Protein AF-A0ABD2KY68-F1 (afdb_monomer_lite)

Radius of gyration: 27.16 Å; chains: 1; bounding box: 72×32×57 Å

Structure (mmCIF, N/CA/C/O backbone):
data_AF-A0ABD2KY68-F1
#
_entry.id   AF-A0ABD2KY68-F1
#
loop_
_atom_site.group_PDB
_atom_site.id
_atom_site.type_symbol
_atom_site.label_atom_id
_atom_site.label_alt_id
_atom_site.label_comp_id
_atom_site.label_asym_id
_atom_site.label_entity_id
_atom_site.label_seq_id
_atom_site.pdbx_PDB_ins_code
_atom_site.Cartn_x
_atom_site.Cartn_y
_atom_site.Cartn_z
_atom_site.occupancy
_atom_site.B_iso_or_equiv
_atom_site.auth_seq_id
_atom_site.auth_comp_id
_atom_site.auth_asym_id
_atom_site.auth_atom_id
_atom_site.pdbx_PDB_model_num
ATOM 1 N N . MET A 1 1 ? -0.589 -3.450 21.416 1.00 46.88 1 MET A N 1
ATOM 2 C CA . MET A 1 1 ? -1.794 -3.823 20.638 1.00 46.88 1 MET A CA 1
ATOM 3 C C . MET A 1 1 ? -2.090 -2.707 19.645 1.00 46.88 1 MET A C 1
ATOM 5 O O . MET A 1 1 ? -2.245 -1.574 20.080 1.00 46.88 1 MET A O 1
ATOM 9 N N . VAL A 1 2 ? -2.100 -2.985 18.338 1.00 57.50 2 VAL A N 1
ATOM 10 C CA . VAL A 1 2 ? -2.484 -1.998 17.310 1.00 57.50 2 VAL A CA 1
ATOM 11 C C . VAL A 1 2 ? -3.987 -2.141 17.085 1.00 57.50 2 VAL A C 1
ATOM 13 O O . VAL A 1 2 ? -4.438 -3.184 16.624 1.00 57.50 2 VAL A O 1
ATOM 16 N N . LEU A 1 3 ? -4.766 -1.131 17.472 1.00 63.94 3 LEU A N 1
ATOM 17 C CA . LEU A 1 3 ? -6.211 -1.110 17.235 1.00 63.94 3 LEU A CA 1
ATOM 18 C C . LEU A 1 3 ? -6.492 -0.636 15.801 1.00 63.94 3 LEU A C 1
ATOM 20 O O . LEU A 1 3 ? -5.905 0.366 15.384 1.00 63.94 3 LEU A O 1
ATOM 24 N N . PRO A 1 4 ? -7.387 -1.305 15.049 1.00 75.88 4 PRO A N 1
ATOM 25 C CA . PRO A 1 4 ? -7.815 -0.828 13.739 1.00 75.88 4 PRO A CA 1
ATOM 26 C C . PRO A 1 4 ? -8.420 0.571 13.862 1.00 75.88 4 PRO A C 1
ATOM 28 O O . PRO A 1 4 ? -9.269 0.808 14.726 1.00 75.88 4 PRO A O 1
ATOM 31 N N . LEU A 1 5 ? -8.015 1.491 12.983 1.00 79.06 5 LEU A N 1
ATOM 32 C CA . LEU A 1 5 ? -8.517 2.868 12.990 1.00 79.06 5 LEU A CA 1
ATOM 33 C C . LEU A 1 5 ? -10.047 2.918 12.871 1.00 79.06 5 LEU A C 1
ATOM 35 O O . LEU A 1 5 ? -10.700 3.706 13.548 1.00 79.06 5 LEU A O 1
ATOM 39 N N . THR A 1 6 ? -10.615 2.014 12.072 1.00 82.44 6 THR A N 1
ATOM 40 C CA . THR A 1 6 ? -12.061 1.837 11.901 1.00 82.44 6 THR A CA 1
ATOM 41 C C . THR A 1 6 ? -12.769 1.527 13.216 1.00 82.44 6 THR A C 1
ATOM 43 O O . THR A 1 6 ? -13.794 2.133 13.500 1.00 82.44 6 THR A O 1
ATOM 46 N N . ALA A 1 7 ? -12.199 0.664 14.060 1.00 83.44 7 ALA A N 1
ATOM 47 C CA . ALA A 1 7 ? -12.768 0.320 15.363 1.00 83.44 7 ALA A CA 1
ATOM 48 C C . ALA A 1 7 ? -12.659 1.470 16.381 1.00 83.44 7 ALA A C 1
ATOM 50 O O . ALA A 1 7 ? -13.515 1.618 17.254 1.00 83.44 7 ALA A O 1
ATOM 51 N N . ALA A 1 8 ? -11.604 2.286 16.295 1.00 83.81 8 ALA A N 1
ATOM 52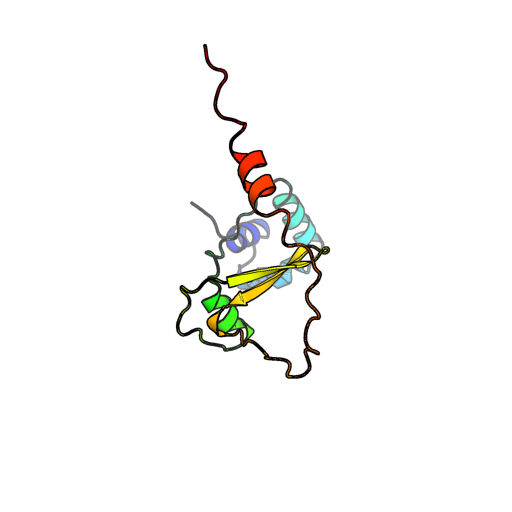 C CA . ALA A 1 8 ? -11.446 3.461 17.151 1.00 83.81 8 ALA A CA 1
ATOM 53 C C . ALA A 1 8 ? -12.443 4.570 16.778 1.00 83.81 8 ALA A C 1
ATOM 55 O O . ALA A 1 8 ? -13.089 5.141 17.657 1.00 83.81 8 ALA A O 1
ATOM 56 N N . LEU A 1 9 ? -12.604 4.838 15.480 1.00 85.25 9 LEU A N 1
ATOM 57 C CA . LEU A 1 9 ? -13.540 5.844 14.979 1.00 85.25 9 LEU A CA 1
ATOM 58 C C . LEU A 1 9 ? -15.000 5.414 15.155 1.00 85.25 9 LEU A C 1
ATOM 60 O O . LEU A 1 9 ? -15.819 6.235 15.559 1.00 85.25 9 LEU A O 1
ATOM 64 N N . SER A 1 10 ? -15.321 4.133 14.951 1.00 86.31 10 SER A N 1
ATOM 65 C CA . SER A 1 10 ? -16.680 3.621 15.162 1.00 86.31 10 SER A CA 1
ATOM 66 C C . SER A 1 10 ? -17.115 3.736 16.628 1.00 86.31 10 SER A C 1
ATOM 68 O O . SER A 1 10 ? -18.243 4.130 16.908 1.00 86.31 10 SER A O 1
ATOM 70 N N . LYS A 1 11 ? -16.201 3.496 17.581 1.00 87.56 11 LYS A N 1
ATOM 71 C CA . LYS A 1 11 ? -16.448 3.749 19.012 1.00 87.56 11 LYS A CA 1
ATOM 72 C C . LYS A 1 11 ? -16.631 5.236 19.323 1.00 87.56 11 LYS A C 1
ATOM 74 O O . LYS A 1 11 ? -17.504 5.586 20.107 1.00 87.56 11 LYS A O 1
ATOM 79 N N . LEU A 1 12 ? -15.827 6.111 18.718 1.00 87.62 12 LEU A N 1
ATOM 80 C CA . LEU A 1 12 ? -15.885 7.561 18.949 1.00 87.62 12 LEU A CA 1
ATOM 81 C C . LEU A 1 12 ? -17.180 8.204 18.423 1.00 87.62 12 LEU A C 1
ATOM 83 O O . LEU A 1 12 ? -17.716 9.138 19.031 1.00 87.62 12 LEU A O 1
ATOM 87 N N . LEU A 1 13 ? -17.661 7.708 17.285 1.00 87.50 13 LEU A N 1
ATOM 88 C CA . LEU A 1 13 ? -18.889 8.154 16.628 1.00 87.50 13 LEU A CA 1
ATOM 89 C C . LEU A 1 13 ? -20.125 7.358 17.068 1.00 87.50 13 LEU A C 1
ATOM 91 O O . LEU A 1 13 ? -21.225 7.658 16.620 1.00 87.50 13 LEU A O 1
ATOM 95 N N . ASN A 1 14 ? -19.952 6.385 17.968 1.00 88.88 14 ASN A N 1
ATOM 96 C CA . ASN A 1 14 ? -21.001 5.497 18.463 1.00 88.88 14 ASN A CA 1
ATOM 97 C C . ASN A 1 14 ? -21.812 4.838 17.330 1.00 88.88 14 ASN A C 1
ATOM 99 O O . ASN A 1 14 ? -23.040 4.781 17.368 1.00 88.88 14 ASN A O 1
ATOM 103 N N . CYS A 1 15 ? -21.111 4.368 16.297 1.00 86.12 15 CYS A N 1
ATOM 104 C CA . CYS A 1 15 ? -21.702 3.756 15.113 1.00 86.12 15 CYS A CA 1
ATOM 105 C C . CYS A 1 15 ? -21.121 2.356 14.870 1.00 86.12 15 CYS A C 1
ATOM 107 O O . CYS A 1 15 ? -20.052 1.994 15.374 1.00 86.12 15 CYS A O 1
ATOM 109 N N . LYS A 1 16 ? -21.816 1.548 14.063 1.00 86.19 16 LYS A N 1
ATOM 110 C CA . LYS A 1 16 ? -21.248 0.293 13.558 1.00 86.19 16 LYS A CA 1
ATOM 111 C C . LYS A 1 16 ? -20.119 0.600 12.562 1.00 86.19 16 LYS A C 1
ATOM 113 O O . LYS A 1 16 ? -20.222 1.583 11.827 1.00 86.19 16 LYS A O 1
ATOM 118 N N . PRO A 1 17 ? -19.059 -0.226 12.501 1.00 82.75 17 PRO A N 1
ATOM 119 C CA . PRO A 1 17 ? -17.953 -0.021 11.562 1.00 82.75 17 PRO A CA 1
ATOM 120 C C . PRO A 1 17 ? -18.407 -0.076 10.095 1.00 82.75 17 PRO A C 1
ATOM 122 O O . PRO A 1 17 ? -17.838 0.622 9.265 1.00 82.75 17 PRO A O 1
ATOM 125 N N . GLU A 1 18 ? -19.459 -0.844 9.798 1.00 84.81 18 GLU A N 1
ATOM 126 C CA . GLU A 1 18 ? -20.096 -0.951 8.474 1.00 84.81 18 GLU A CA 1
ATOM 127 C C . GLU A 1 18 ? -20.672 0.387 7.984 1.00 84.81 18 GLU A C 1
ATOM 129 O O . GLU A 1 18 ? -20.563 0.708 6.806 1.00 84.81 18 GLU A O 1
ATOM 134 N N . ASN A 1 19 ? -21.205 1.207 8.896 1.00 85.94 19 ASN A N 1
ATOM 135 C CA . ASN A 1 19 ? -21.859 2.478 8.565 1.00 85.94 19 ASN A CA 1
ATOM 136 C C . ASN A 1 19 ? -20.919 3.681 8.736 1.00 85.94 19 ASN A C 1
ATOM 138 O O . ASN A 1 19 ? -21.318 4.821 8.524 1.00 85.94 19 ASN A O 1
ATOM 142 N N . LEU A 1 20 ? -19.659 3.457 9.128 1.00 84.38 20 LEU A N 1
ATOM 143 C CA . LEU A 1 20 ? -18.715 4.527 9.458 1.00 84.38 20 LEU A CA 1
ATOM 144 C C . LEU A 1 20 ? -18.528 5.526 8.305 1.00 84.38 20 LEU A C 1
ATOM 146 O O . LEU A 1 20 ? -18.417 6.723 8.551 1.00 84.38 20 LEU A O 1
ATOM 150 N N . ALA A 1 21 ? -18.516 5.045 7.059 1.00 83.44 21 ALA A N 1
ATOM 151 C CA . ALA A 1 21 ? -18.371 5.891 5.876 1.00 83.44 21 ALA A CA 1
ATOM 152 C C . ALA A 1 21 ? -19.532 6.888 5.726 1.00 83.44 21 ALA A C 1
ATOM 154 O O . ALA A 1 21 ? -19.306 8.057 5.434 1.00 83.44 21 ALA A O 1
ATOM 155 N N . GLU A 1 22 ? -20.762 6.444 5.985 1.00 85.50 22 GLU A N 1
ATOM 156 C CA . GLU A 1 22 ? -21.958 7.283 5.913 1.00 85.50 22 GLU A CA 1
ATOM 157 C C . GLU A 1 22 ? -21.953 8.357 7.007 1.00 85.50 22 GLU A C 1
ATOM 159 O O . GLU A 1 22 ? -22.245 9.521 6.743 1.00 85.50 22 GLU A O 1
ATOM 164 N N . TYR A 1 23 ? -21.509 8.000 8.216 1.00 83.12 23 TYR A N 1
ATOM 165 C CA . TYR A 1 23 ? -21.360 8.954 9.315 1.00 83.12 23 TYR A CA 1
ATOM 166 C C . TYR A 1 23 ? -20.242 9.964 9.058 1.00 83.12 23 TYR A C 1
ATOM 168 O O . TYR A 1 23 ? -20.408 11.133 9.382 1.00 83.12 23 TYR A O 1
ATOM 176 N N . LEU A 1 24 ? -19.122 9.562 8.453 1.00 84.00 24 LEU A N 1
ATOM 177 C CA . LEU A 1 24 ? -18.028 10.484 8.125 1.00 84.00 24 LEU A CA 1
ATOM 178 C C . LEU A 1 24 ? -18.393 11.501 7.034 1.00 84.00 24 LEU A C 1
ATOM 180 O O . LEU A 1 24 ? -17.757 12.552 6.969 1.00 84.00 24 LEU A O 1
ATOM 184 N N . ASN A 1 25 ? -19.423 11.233 6.225 1.00 86.00 25 ASN A N 1
ATOM 185 C CA . ASN A 1 25 ? -19.963 12.216 5.284 1.00 86.00 25 ASN A CA 1
ATOM 186 C C . ASN A 1 25 ? -20.709 13.360 5.995 1.00 86.00 25 ASN A C 1
ATOM 188 O O . ASN A 1 25 ? -20.889 14.425 5.407 1.00 86.00 25 ASN A O 1
ATOM 192 N N . ASN A 1 26 ? -21.129 13.170 7.254 1.00 89.38 26 ASN A N 1
ATOM 193 C CA . ASN A 1 26 ? -21.690 14.249 8.059 1.00 89.38 26 ASN A CA 1
ATOM 194 C C . ASN A 1 26 ? -20.552 15.166 8.563 1.00 89.38 26 ASN A C 1
ATOM 196 O O . ASN A 1 26 ? -19.638 14.684 9.244 1.00 89.38 26 ASN A O 1
ATOM 200 N N . PRO A 1 27 ? -20.605 16.485 8.295 1.00 88.38 27 PRO A N 1
ATOM 201 C CA . PRO A 1 27 ? -19.561 17.428 8.696 1.00 88.38 27 PRO A CA 1
ATOM 202 C C . PRO A 1 27 ? -19.277 17.442 10.206 1.00 88.38 27 PRO A C 1
ATOM 204 O O . PRO A 1 27 ? -18.120 17.587 10.602 1.00 88.38 27 PRO A O 1
ATOM 207 N N . GLU A 1 28 ? -20.276 17.238 11.070 1.00 87.38 28 GLU A N 1
ATOM 208 C CA . GLU A 1 28 ? -20.058 17.203 12.526 1.00 87.38 28 GLU A CA 1
ATOM 209 C C . GLU A 1 28 ? -19.215 15.996 12.956 1.00 87.38 28 GLU A C 1
ATOM 211 O O . GLU A 1 28 ? -18.251 16.118 13.720 1.00 87.38 28 GLU A O 1
ATOM 216 N N . ALA A 1 29 ? -19.550 14.820 12.427 1.00 86.69 29 ALA A N 1
ATOM 217 C CA . ALA A 1 29 ? -18.825 13.585 12.687 1.00 86.69 29 ALA A CA 1
ATOM 218 C C . ALA A 1 29 ? -17.416 13.618 12.073 1.00 86.69 29 ALA A C 1
ATOM 220 O O . ALA A 1 29 ? -16.458 13.192 12.724 1.00 86.69 29 ALA A O 1
ATOM 221 N N . GLY A 1 30 ? -17.270 14.189 10.873 1.00 86.25 30 GLY A N 1
ATOM 222 C CA . GLY A 1 30 ? -15.978 14.429 10.229 1.00 86.25 30 GLY A CA 1
ATOM 223 C C . GLY A 1 30 ? -15.070 15.342 11.057 1.00 86.25 30 GLY A C 1
ATOM 224 O O . GLY A 1 30 ? -13.913 15.001 11.308 1.00 86.25 30 GLY A O 1
ATOM 225 N N . ASN A 1 31 ? -15.599 16.453 11.578 1.00 88.94 31 ASN A N 1
ATOM 226 C CA . ASN A 1 31 ? -14.850 17.364 12.449 1.00 88.94 31 ASN A CA 1
ATOM 227 C C . ASN A 1 31 ? -14.407 16.684 13.749 1.00 88.94 31 ASN A C 1
ATOM 229 O O . ASN A 1 31 ? -13.257 16.830 14.170 1.00 88.94 31 ASN A O 1
ATOM 233 N N . LYS A 1 32 ? -15.288 15.887 14.361 1.00 88.31 32 LYS A N 1
ATOM 234 C CA . LYS A 1 32 ? -14.977 15.128 15.579 1.00 88.31 32 LYS A CA 1
ATOM 235 C C . LYS A 1 32 ? -13.895 14.070 15.333 1.00 88.31 32 LYS A C 1
ATOM 237 O O . LYS A 1 32 ? -12.990 13.910 16.155 1.00 88.31 32 LYS A O 1
ATOM 242 N N . ALA A 1 33 ? -13.957 13.377 14.196 1.00 86.19 33 ALA A N 1
ATOM 243 C CA . ALA A 1 33 ? -12.920 12.442 13.773 1.00 86.19 33 ALA A CA 1
ATOM 244 C C . ALA A 1 33 ? -11.584 13.163 13.526 1.00 86.19 33 ALA A C 1
ATOM 246 O O . ALA A 1 33 ? -10.562 12.738 14.057 1.00 86.19 33 ALA A O 1
ATOM 247 N N . ASN A 1 34 ? -11.584 14.289 12.809 1.00 84.56 34 ASN A N 1
ATOM 248 C CA . ASN A 1 34 ? -10.377 15.077 12.541 1.00 84.56 34 ASN A CA 1
ATOM 249 C C . ASN A 1 34 ? -9.722 15.601 13.825 1.00 84.56 34 ASN A C 1
ATOM 251 O O . ASN A 1 34 ? -8.507 15.484 13.982 1.00 84.56 34 ASN A O 1
ATOM 255 N N . ALA A 1 35 ? -10.513 16.098 14.778 1.00 89.12 35 ALA A N 1
ATOM 256 C CA . ALA A 1 35 ? -10.015 16.512 16.088 1.00 89.12 35 ALA A CA 1
ATOM 257 C C . ALA A 1 35 ? -9.370 15.345 16.852 1.00 89.12 35 ALA A C 1
ATOM 259 O O . ALA A 1 35 ? -8.320 15.513 17.467 1.00 89.12 35 ALA A O 1
ATOM 260 N N . TYR A 1 36 ? -9.955 14.146 16.773 1.00 86.81 36 TYR A N 1
ATOM 261 C CA . TYR A 1 36 ? -9.388 12.945 17.388 1.00 86.81 36 TYR A CA 1
ATOM 262 C C . TYR A 1 36 ? -8.093 12.472 16.713 1.00 86.81 36 TYR A C 1
ATOM 264 O O . TYR A 1 36 ? -7.209 11.936 17.382 1.00 86.81 36 TYR A O 1
ATOM 272 N N . LEU A 1 37 ? -7.985 12.623 15.392 1.00 85.88 37 LEU A N 1
ATOM 273 C CA . LEU A 1 37 ? -6.802 12.231 14.621 1.00 85.88 37 LEU A CA 1
ATOM 274 C C . LEU A 1 37 ? -5.668 13.258 14.728 1.00 85.88 37 LEU A C 1
ATOM 276 O O . LEU A 1 37 ? -4.502 12.890 14.573 1.00 85.88 37 LEU A O 1
ATOM 280 N N . SER A 1 38 ? -5.993 14.517 15.023 1.00 85.50 38 SER A N 1
ATOM 281 C CA . SER A 1 38 ? -5.017 15.587 15.214 1.00 85.50 38 SER A CA 1
ATOM 282 C C . SER A 1 38 ? -4.006 15.223 16.307 1.00 85.50 38 SER A C 1
ATOM 284 O O . SER A 1 38 ? -4.366 14.827 17.415 1.00 85.50 38 SER A O 1
ATOM 286 N N . GLY A 1 39 ? -2.715 15.299 15.976 1.00 79.38 39 GLY A N 1
ATOM 287 C CA . GLY A 1 39 ? -1.619 14.954 16.887 1.00 79.38 39 GLY A CA 1
ATOM 288 C C . GLY A 1 39 ? -1.355 13.453 17.065 1.00 79.38 39 GLY A C 1
ATOM 289 O O . GLY A 1 39 ? -0.408 13.086 17.763 1.00 79.38 39 GLY A O 1
ATOM 290 N N . LYS A 1 40 ? -2.126 12.559 16.426 1.00 84.62 40 LYS A N 1
ATOM 291 C CA . LYS A 1 40 ? -1.864 11.112 16.472 1.00 84.62 40 LYS A CA 1
ATOM 292 C C . LYS A 1 40 ? -0.959 10.676 15.325 1.00 84.62 40 LYS A C 1
ATOM 294 O O . LYS A 1 40 ? -1.214 10.957 14.158 1.00 84.62 40 LYS A O 1
ATOM 299 N N . LYS A 1 41 ? 0.077 9.896 15.646 1.00 77.12 41 LYS A N 1
ATOM 300 C CA . LYS A 1 41 ? 0.924 9.247 14.638 1.00 77.12 41 LYS A CA 1
ATOM 301 C C . LYS A 1 41 ? 0.189 8.035 14.067 1.00 77.12 41 LYS A C 1
ATOM 303 O O . LYS A 1 41 ? 0.113 6.986 14.706 1.00 77.12 41 LYS A O 1
ATOM 308 N N . LEU A 1 42 ? -0.376 8.190 12.876 1.00 73.88 42 LEU A N 1
ATOM 309 C CA . LEU A 1 42 ? -1.044 7.106 12.163 1.00 73.88 42 LEU A CA 1
ATOM 310 C C . LEU A 1 42 ? 0.009 6.193 11.527 1.00 73.88 42 LEU A C 1
ATOM 312 O O . LEU A 1 42 ? 0.935 6.657 10.865 1.00 73.88 42 LEU A O 1
ATOM 316 N N . LYS A 1 43 ? -0.133 4.883 11.734 1.00 66.38 43 LYS A N 1
ATOM 317 C CA . LYS A 1 43 ? 0.657 3.856 11.051 1.00 66.38 43 LYS A CA 1
ATOM 318 C C . LYS A 1 43 ? -0.295 3.042 10.191 1.00 66.38 43 LYS A C 1
ATOM 320 O O . LYS A 1 43 ? -1.346 2.622 10.674 1.00 66.38 43 LYS A O 1
ATOM 325 N N . THR A 1 44 ? 0.055 2.825 8.929 1.00 58.78 44 THR A N 1
ATOM 326 C CA . THR A 1 44 ? -0.740 1.967 8.055 1.00 58.78 44 THR A CA 1
ATOM 327 C C . THR A 1 44 ? -0.725 0.547 8.614 1.00 58.78 44 THR A C 1
ATOM 329 O O . THR A 1 44 ? 0.333 -0.007 8.907 1.00 58.78 44 THR A O 1
ATOM 332 N N . THR A 1 45 ? -1.902 -0.055 8.769 1.00 55.03 45 THR A N 1
ATOM 333 C CA . THR A 1 45 ? -2.030 -1.498 9.024 1.00 55.03 45 THR A CA 1
ATOM 334 C C . THR A 1 45 ? -1.911 -2.318 7.747 1.00 55.03 45 THR A C 1
ATOM 336 O O . THR A 1 45 ? -1.852 -3.540 7.834 1.00 55.03 45 THR A O 1
ATOM 339 N N . TYR A 1 46 ? -1.847 -1.670 6.574 1.00 50.91 46 TYR A N 1
ATOM 340 C CA . TYR A 1 46 ? -1.349 -2.310 5.364 1.00 50.91 46 TYR A CA 1
ATOM 341 C C . TYR A 1 46 ? 0.080 -2.767 5.646 1.00 50.91 46 TYR A C 1
ATOM 343 O O . TYR A 1 46 ? 1.015 -1.965 5.645 1.00 50.91 46 TYR A O 1
ATOM 351 N N . GLN A 1 47 ? 0.208 -4.057 5.959 1.00 50.41 47 GLN A N 1
ATOM 352 C CA . GLN A 1 47 ? 1.450 -4.792 5.804 1.00 50.41 47 GLN A CA 1
ATOM 353 C C . GLN A 1 47 ? 1.993 -4.443 4.426 1.00 50.41 47 GLN A C 1
ATOM 355 O O . GLN A 1 47 ? 1.244 -4.506 3.455 1.00 50.41 47 GLN A O 1
ATOM 360 N N . GLU A 1 48 ? 3.250 -4.007 4.400 1.00 56.56 48 GLU A N 1
ATOM 361 C CA . GLU A 1 48 ? 4.101 -3.805 3.229 1.00 56.56 48 GLU A CA 1
ATOM 362 C C . GLU A 1 48 ? 3.541 -4.515 1.993 1.00 56.56 48 GLU A C 1
ATOM 364 O O . GLU A 1 48 ? 3.740 -5.718 1.812 1.00 56.56 48 GLU A O 1
ATOM 369 N N . VAL A 1 49 ? 2.772 -3.787 1.173 1.00 59.78 49 VAL A N 1
ATOM 370 C CA . VAL A 1 49 ? 2.237 -4.356 -0.062 1.00 59.78 49 VAL A CA 1
ATOM 371 C C . VAL A 1 49 ? 3.449 -4.637 -0.927 1.00 59.78 49 VAL A C 1
ATOM 373 O O . VAL A 1 49 ? 4.096 -3.719 -1.434 1.00 59.78 49 VAL A O 1
ATOM 376 N N . LYS A 1 50 ? 3.793 -5.917 -1.050 1.00 74.12 50 LYS A N 1
ATOM 377 C CA . LYS A 1 50 ? 4.928 -6.331 -1.867 1.00 74.12 50 LYS A CA 1
ATOM 378 C C . LYS A 1 50 ? 4.633 -5.942 -3.312 1.00 74.12 50 LYS A C 1
ATOM 380 O O . LYS A 1 50 ? 3.488 -6.030 -3.757 1.00 74.12 50 LYS A O 1
ATOM 385 N N . VAL A 1 51 ? 5.665 -5.561 -4.063 1.00 73.94 51 VAL A N 1
ATOM 386 C CA . VAL A 1 51 ? 5.538 -5.118 -5.465 1.00 73.94 51 VAL A CA 1
ATOM 387 C C . VAL A 1 51 ? 4.687 -6.099 -6.288 1.00 73.94 51 VAL A C 1
ATOM 389 O O . VAL A 1 51 ? 3.776 -5.687 -6.998 1.00 73.94 51 VAL A O 1
ATOM 392 N N . HIS A 1 52 ? 4.868 -7.409 -6.105 1.00 77.38 52 HIS A N 1
ATOM 393 C CA . HIS A 1 52 ? 4.073 -8.421 -6.808 1.00 77.38 52 HIS A CA 1
ATOM 394 C C . HIS A 1 52 ? 2.569 -8.394 -6.477 1.00 77.38 52 HIS A C 1
ATOM 396 O O . HIS A 1 52 ? 1.747 -8.654 -7.353 1.00 77.38 52 HIS A O 1
ATOM 402 N N . GLN A 1 53 ? 2.186 -8.068 -5.237 1.00 79.31 53 GLN A N 1
ATOM 403 C CA . GLN A 1 53 ? 0.778 -7.943 -4.845 1.00 79.31 53 GLN A CA 1
ATOM 404 C C . GLN A 1 53 ? 0.156 -6.707 -5.487 1.00 79.31 53 GLN A C 1
ATOM 406 O O . GLN A 1 53 ? -0.954 -6.782 -6.011 1.00 79.31 53 GLN A O 1
ATOM 411 N N . TYR A 1 54 ? 0.892 -5.592 -5.496 1.00 83.06 54 TYR A N 1
ATOM 412 C CA . TYR A 1 54 ? 0.460 -4.360 -6.150 1.00 83.06 54 TYR A CA 1
ATOM 413 C C . TYR A 1 54 ? 0.172 -4.584 -7.640 1.00 83.06 54 TYR A C 1
ATOM 415 O O . TYR A 1 54 ? -0.912 -4.246 -8.116 1.00 83.06 54 TYR A O 1
ATOM 423 N N . PHE A 1 55 ? 1.107 -5.210 -8.362 1.00 82.88 55 PHE A N 1
ATOM 424 C CA . PHE A 1 55 ? 0.959 -5.481 -9.795 1.00 82.88 55 PHE A CA 1
ATOM 425 C C . PHE A 1 55 ? -0.181 -6.455 -10.100 1.00 82.88 55 PHE A C 1
ATOM 427 O O . PHE A 1 55 ? -0.940 -6.235 -11.047 1.00 82.88 55 PHE A O 1
ATOM 434 N N . TYR A 1 56 ? -0.378 -7.471 -9.261 1.00 84.69 56 TYR A N 1
ATOM 435 C CA . TYR A 1 56 ? -1.487 -8.399 -9.440 1.00 84.69 56 TYR A CA 1
ATOM 436 C C . TYR A 1 56 ? -2.850 -7.735 -9.202 1.00 84.69 56 TYR A C 1
ATOM 438 O O . TYR A 1 56 ? -3.769 -7.912 -9.998 1.00 84.69 56 TYR A O 1
ATOM 446 N N . ILE A 1 57 ? -2.991 -6.938 -8.138 1.00 81.75 57 ILE A N 1
ATOM 447 C CA . ILE A 1 57 ? -4.262 -6.276 -7.802 1.00 81.75 57 ILE A CA 1
ATOM 448 C C . ILE A 1 57 ? -4.597 -5.189 -8.827 1.00 81.75 57 ILE A C 1
ATOM 450 O O . ILE A 1 57 ? -5.729 -5.128 -9.304 1.00 81.75 57 ILE A O 1
ATOM 454 N N . LYS A 1 58 ? -3.622 -4.338 -9.168 1.00 82.62 58 LYS A N 1
ATOM 455 C CA . LYS A 1 58 ? -3.851 -3.156 -10.006 1.00 82.62 58 LYS A CA 1
ATOM 456 C C . LYS A 1 58 ? -3.857 -3.465 -11.501 1.00 82.62 58 LYS A C 1
ATOM 458 O O . LYS A 1 58 ? -4.674 -2.910 -12.225 1.00 82.62 58 LYS A O 1
ATOM 463 N N . HIS A 1 59 ? -2.950 -4.326 -11.958 1.00 83.56 59 HIS A N 1
ATOM 464 C CA . HIS A 1 59 ? -2.720 -4.575 -13.384 1.00 83.56 59 HIS A CA 1
ATOM 465 C C . HIS A 1 59 ? -3.097 -5.995 -13.821 1.00 83.56 59 HIS A C 1
ATOM 467 O O . HIS A 1 59 ? -3.024 -6.290 -15.008 1.00 83.56 59 HIS A O 1
ATOM 473 N N . ARG A 1 60 ? -3.501 -6.880 -12.893 1.00 86.44 60 ARG A N 1
ATOM 474 C CA . ARG A 1 60 ? -3.740 -8.315 -13.157 1.00 86.44 60 ARG A CA 1
ATOM 475 C C . ARG A 1 60 ? -2.519 -9.038 -13.739 1.00 86.44 60 ARG A C 1
ATOM 477 O O . ARG A 1 60 ? -2.659 -10.089 -14.355 1.00 86.44 60 ARG A O 1
ATOM 484 N N . ILE A 1 61 ? -1.320 -8.516 -13.475 1.00 85.12 61 ILE A N 1
ATOM 485 C CA . ILE A 1 61 ? -0.048 -9.106 -13.900 1.00 85.12 61 ILE A CA 1
ATOM 486 C C . ILE A 1 61 ? 0.517 -9.941 -12.754 1.00 85.12 61 ILE A C 1
ATOM 488 O O . ILE A 1 61 ? 0.692 -9.450 -11.636 1.00 85.12 61 ILE A O 1
ATOM 492 N N . ARG A 1 62 ? 0.819 -11.212 -13.029 1.00 86.38 62 ARG A N 1
ATOM 493 C CA . ARG A 1 62 ? 1.489 -12.107 -12.084 1.00 86.38 62 ARG A CA 1
ATOM 494 C C . ARG A 1 62 ? 2.980 -12.152 -12.409 1.00 86.38 62 ARG A C 1
ATOM 496 O O . ARG A 1 62 ? 3.354 -12.753 -13.404 1.00 86.38 62 ARG A O 1
ATOM 503 N N . LEU A 1 63 ? 3.799 -11.547 -11.549 1.00 83.44 63 LEU A N 1
ATOM 504 C CA . LEU A 1 63 ? 5.259 -11.660 -11.620 1.00 83.44 63 LEU A CA 1
ATOM 505 C C . LEU A 1 63 ? 5.679 -13.094 -11.262 1.00 83.44 63 LEU A C 1
ATOM 507 O O . LEU A 1 63 ? 5.307 -13.594 -10.192 1.00 83.44 63 LEU A O 1
ATOM 511 N N . LEU A 1 64 ? 6.416 -13.753 -12.150 1.00 84.75 64 LEU A N 1
ATOM 512 C CA . LEU A 1 64 ? 6.983 -15.090 -11.971 1.00 84.75 64 LEU A CA 1
ATOM 513 C C . LEU A 1 64 ? 8.217 -15.060 -11.065 1.00 84.75 64 LEU A C 1
ATOM 515 O O . LEU A 1 64 ? 8.442 -16.004 -10.305 1.00 84.75 64 LEU A O 1
ATOM 519 N N . TYR A 1 65 ? 8.974 -13.961 -11.095 1.00 83.69 65 TYR A N 1
ATOM 520 C CA . TYR A 1 65 ? 10.210 -13.777 -10.338 1.00 83.69 65 TYR A CA 1
ATOM 521 C C . TYR A 1 65 ? 10.150 -12.502 -9.478 1.00 83.69 65 TYR A C 1
ATOM 523 O O . TYR A 1 65 ? 10.925 -11.562 -9.673 1.00 83.69 65 TYR A O 1
ATOM 531 N N . PRO A 1 66 ? 9.254 -12.450 -8.472 1.00 80.31 66 PRO A N 1
ATOM 532 C CA . PRO A 1 66 ? 9.040 -11.264 -7.638 1.00 80.31 66 PRO A CA 1
ATOM 533 C C . PRO A 1 66 ? 10.248 -10.870 -6.771 1.00 80.31 66 PRO A C 1
ATOM 535 O O . PRO A 1 66 ? 10.246 -9.792 -6.181 1.00 80.31 66 PRO A O 1
ATOM 538 N N . GLN A 1 67 ? 11.252 -11.743 -6.662 1.00 79.56 67 GLN A N 1
ATOM 539 C CA . GLN A 1 67 ? 12.522 -11.491 -5.980 1.00 79.56 67 GLN A CA 1
ATOM 540 C C . GLN A 1 67 ? 13.502 -10.632 -6.792 1.00 79.56 67 GLN A C 1
ATOM 542 O O . GLN A 1 67 ? 14.504 -10.176 -6.239 1.00 79.56 67 GLN A O 1
ATOM 547 N N . LEU A 1 68 ? 13.259 -10.438 -8.092 1.00 81.94 68 LEU A N 1
ATOM 548 C CA . LEU A 1 68 ? 14.105 -9.582 -8.919 1.00 81.94 68 LEU A CA 1
ATOM 549 C C . LEU A 1 68 ? 13.997 -8.117 -8.476 1.00 81.94 68 LEU A C 1
ATOM 551 O O . LEU A 1 68 ? 12.988 -7.677 -7.921 1.00 81.94 68 LEU A O 1
ATOM 555 N N . LYS A 1 69 ? 15.067 -7.351 -8.721 1.00 79.81 69 LYS A N 1
ATOM 556 C CA . LYS A 1 69 ? 15.112 -5.929 -8.364 1.00 79.81 69 LYS A CA 1
AT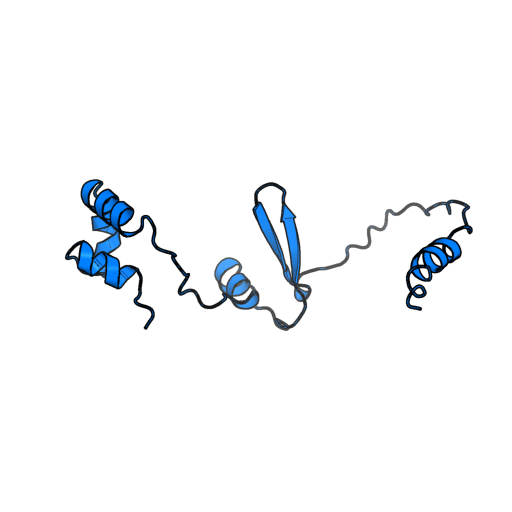OM 557 C C . LYS A 1 69 ? 14.033 -5.144 -9.123 1.00 79.81 69 LYS A C 1
ATOM 559 O O . LYS A 1 69 ? 13.616 -5.503 -10.223 1.00 79.81 69 LYS A O 1
ATOM 564 N N . CYS A 1 70 ? 13.598 -4.049 -8.513 1.00 82.56 70 CYS A N 1
ATOM 565 C CA . CYS A 1 70 ? 12.633 -3.117 -9.077 1.00 82.56 70 CYS A CA 1
ATOM 566 C C . CYS A 1 70 ? 13.343 -1.791 -9.353 1.00 82.56 70 CYS A C 1
ATOM 568 O O . CYS A 1 70 ? 14.070 -1.297 -8.487 1.00 82.56 70 CYS A O 1
ATOM 570 N N . ILE A 1 71 ? 13.143 -1.230 -10.542 1.00 85.25 71 ILE A N 1
ATOM 571 C CA . ILE A 1 71 ? 13.621 0.109 -10.877 1.00 85.25 71 ILE A CA 1
ATOM 572 C C . ILE A 1 71 ? 12.587 1.115 -10.378 1.00 85.25 71 ILE A C 1
ATOM 574 O O . ILE A 1 71 ? 11.387 0.950 -10.607 1.00 85.25 71 ILE A O 1
ATOM 578 N N . VAL A 1 72 ? 13.053 2.146 -9.676 1.00 84.62 72 VAL A N 1
ATOM 579 C CA . VAL A 1 72 ? 12.203 3.214 -9.150 1.00 84.62 72 VAL A CA 1
ATOM 580 C C . VAL A 1 72 ? 12.545 4.507 -9.869 1.00 84.62 72 VAL A C 1
ATOM 582 O O . VAL A 1 72 ? 13.682 4.969 -9.815 1.00 84.62 72 VAL A O 1
ATOM 585 N N . GLU A 1 73 ? 11.554 5.091 -10.529 1.00 83.81 73 GLU A N 1
ATOM 586 C CA . GLU A 1 73 ? 11.663 6.401 -11.162 1.00 83.81 73 GLU A CA 1
ATOM 587 C C . GLU A 1 73 ? 11.014 7.439 -10.242 1.00 83.81 73 GLU A C 1
ATOM 589 O O . GLU A 1 73 ? 9.811 7.383 -9.955 1.00 83.81 73 GLU A O 1
ATOM 594 N N . TYR A 1 74 ? 11.827 8.371 -9.750 1.00 82.94 74 TYR A N 1
ATOM 595 C CA . TYR A 1 74 ? 11.388 9.455 -8.878 1.00 82.94 74 TYR A CA 1
ATOM 596 C C . TYR A 1 74 ? 11.029 10.678 -9.722 1.00 82.94 74 TYR A C 1
ATOM 598 O O . TYR A 1 74 ? 11.892 11.252 -10.382 1.00 82.94 74 TYR A O 1
ATOM 606 N N . HIS A 1 75 ? 9.770 11.117 -9.680 1.00 83.81 75 HIS A N 1
ATOM 607 C CA . HIS A 1 75 ? 9.371 12.386 -10.287 1.00 83.81 75 HIS A CA 1
ATOM 608 C C . HIS A 1 75 ? 9.379 13.525 -9.259 1.00 83.81 75 HIS A C 1
ATOM 610 O O . HIS A 1 75 ? 8.982 13.344 -8.106 1.00 83.81 75 HIS A O 1
ATOM 616 N N . ASN A 1 76 ? 9.705 14.740 -9.718 1.00 70.19 76 ASN A N 1
ATOM 617 C CA . ASN A 1 76 ? 9.799 15.969 -8.907 1.00 70.19 76 ASN A CA 1
ATOM 618 C C . ASN A 1 76 ? 8.515 16.347 -8.133 1.00 70.19 76 ASN A C 1
ATOM 620 O O . ASN A 1 76 ? 8.543 17.242 -7.298 1.00 70.19 76 ASN A O 1
ATOM 624 N N . LYS A 1 77 ? 7.383 15.677 -8.386 1.00 73.81 77 LYS A N 1
ATOM 625 C CA . LYS A 1 77 ? 6.090 15.903 -7.714 1.00 73.81 77 LYS A CA 1
ATOM 626 C C . LYS A 1 77 ? 5.759 14.859 -6.636 1.00 73.81 77 LYS A C 1
ATOM 628 O O . LYS A 1 77 ? 4.600 14.716 -6.265 1.00 73.81 77 LYS A O 1
ATOM 633 N N . GLY A 1 78 ? 6.743 14.088 -6.169 1.00 69.00 78 GLY A N 1
ATOM 634 C CA . GLY A 1 78 ? 6.538 13.071 -5.126 1.00 69.00 78 GLY A CA 1
ATOM 635 C C . GLY A 1 78 ? 5.834 11.799 -5.610 1.00 69.00 78 GLY A C 1
ATOM 636 O O . GLY A 1 78 ? 5.508 10.926 -4.809 1.00 69.00 78 GLY A O 1
ATOM 637 N N . HIS A 1 79 ? 5.618 11.661 -6.919 1.00 70.25 79 HIS A N 1
ATOM 638 C CA . HIS A 1 79 ? 5.145 10.419 -7.517 1.00 70.25 79 HIS A CA 1
ATOM 639 C C . HIS A 1 79 ? 6.340 9.524 -7.844 1.00 70.25 79 HIS A C 1
ATOM 641 O O . HIS A 1 79 ? 7.253 9.935 -8.558 1.00 70.25 79 HIS A O 1
ATOM 647 N N . CYS A 1 80 ? 6.311 8.295 -7.333 1.00 78.75 80 CYS A N 1
ATOM 648 C CA . CYS A 1 80 ? 7.278 7.258 -7.674 1.00 78.75 80 CYS A CA 1
ATOM 649 C C . CYS A 1 80 ? 6.610 6.258 -8.616 1.00 78.75 80 CYS A C 1
ATOM 651 O O . CYS A 1 80 ? 5.497 5.795 -8.336 1.00 78.75 80 CYS A O 1
ATOM 653 N N . LYS A 1 81 ? 7.278 5.919 -9.718 1.00 81.56 81 LYS A N 1
ATOM 654 C CA . LYS A 1 81 ? 6.887 4.788 -10.564 1.00 81.56 81 LYS A CA 1
ATOM 655 C C . LYS A 1 81 ? 7.811 3.612 -10.283 1.00 81.56 81 LYS A C 1
ATOM 657 O O . LYS A 1 81 ? 8.999 3.795 -10.038 1.00 81.56 81 LYS A O 1
ATOM 662 N N . TYR A 1 82 ? 7.238 2.416 -10.295 1.00 83.69 82 TYR A N 1
ATOM 663 C CA . TYR A 1 82 ? 7.927 1.170 -9.982 1.00 83.69 82 TYR A CA 1
ATOM 664 C C . TYR A 1 82 ? 7.863 0.268 -11.206 1.00 83.69 82 TYR A C 1
ATOM 666 O O . TYR A 1 82 ? 6.765 -0.014 -11.683 1.00 83.69 82 TYR A O 1
ATOM 674 N N . TYR A 1 83 ? 9.014 -0.195 -11.681 1.00 86.19 83 TYR A N 1
ATOM 675 C CA . TYR A 1 83 ? 9.131 -1.073 -12.840 1.00 86.19 83 TYR A CA 1
ATOM 676 C C . TYR A 1 83 ? 9.884 -2.349 -12.437 1.00 86.19 83 TYR A C 1
ATOM 678 O O . TYR A 1 83 ? 11.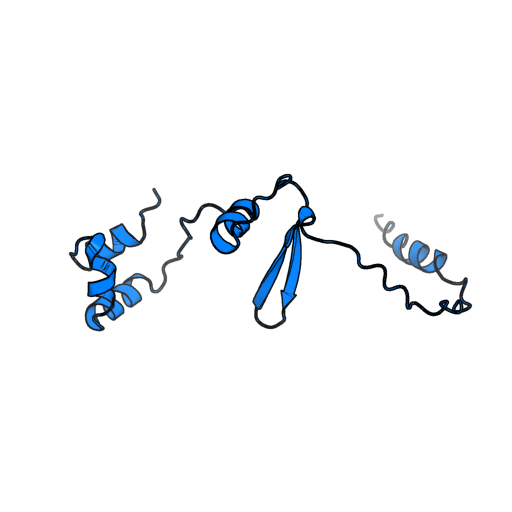108 -2.323 -12.271 1.00 86.19 83 TYR A O 1
ATOM 686 N N . PRO A 1 84 ? 9.173 -3.470 -12.221 1.00 86.94 84 PRO A N 1
ATOM 687 C CA . PRO A 1 84 ? 9.802 -4.767 -12.014 1.00 86.94 84 PRO A CA 1
ATOM 688 C C . PRO A 1 84 ? 10.672 -5.126 -13.221 1.00 86.94 84 PRO A C 1
ATOM 690 O O . PRO A 1 84 ? 10.203 -5.018 -14.352 1.00 86.94 84 PRO A O 1
ATOM 693 N N . LEU A 1 85 ? 11.901 -5.597 -12.988 1.00 84.94 85 LEU A N 1
ATOM 694 C CA . LEU A 1 85 ? 12.814 -5.993 -14.071 1.00 84.94 85 LEU A CA 1
ATOM 695 C C . LEU A 1 85 ? 12.221 -7.044 -15.015 1.00 84.94 85 LEU A C 1
ATOM 697 O O . LEU A 1 85 ? 12.506 -7.020 -16.201 1.00 84.94 85 LEU A O 1
ATOM 701 N N . GLU A 1 86 ? 11.365 -7.928 -14.503 1.00 83.31 86 GLU A N 1
ATOM 702 C CA . GLU A 1 86 ? 10.678 -8.955 -15.296 1.00 83.31 86 GLU A CA 1
ATOM 703 C C . GLU A 1 86 ? 9.811 -8.377 -16.430 1.00 83.31 86 GLU A C 1
ATOM 705 O O . GLU A 1 86 ? 9.543 -9.063 -17.409 1.00 83.31 86 GLU A O 1
ATOM 710 N N . LEU A 1 87 ? 9.367 -7.123 -16.303 1.00 83.75 87 LEU A N 1
ATOM 711 C CA . LEU A 1 87 ? 8.497 -6.464 -17.279 1.00 83.75 87 LEU A CA 1
ATOM 712 C C . LEU A 1 87 ? 9.251 -5.519 -18.222 1.00 83.75 87 LEU A C 1
ATOM 714 O O . LEU A 1 87 ? 8.622 -4.895 -19.073 1.00 83.75 87 LEU A O 1
ATOM 718 N N . LEU A 1 88 ? 10.565 -5.362 -18.049 1.00 85.25 88 LEU A N 1
ATOM 719 C CA . LEU A 1 88 ? 11.371 -4.436 -18.835 1.00 85.25 88 LEU A CA 1
ATOM 720 C C . LEU A 1 88 ? 12.033 -5.170 -20.002 1.00 85.25 88 LEU A C 1
ATOM 722 O O . LEU A 1 88 ? 12.649 -6.217 -19.821 1.00 85.25 88 LEU A O 1
ATOM 726 N N . ALA A 1 89 ? 11.929 -4.584 -21.190 1.00 82.56 89 ALA A N 1
ATOM 727 C CA . ALA A 1 89 ? 12.634 -5.016 -22.387 1.00 82.56 89 ALA A CA 1
ATOM 728 C C . ALA A 1 89 ? 13.603 -3.912 -22.825 1.00 82.56 89 ALA A C 1
ATOM 730 O O . ALA A 1 89 ? 13.334 -2.728 -22.620 1.00 82.56 89 ALA A O 1
ATOM 731 N N . ILE A 1 90 ? 14.733 -4.307 -23.407 1.00 85.25 90 ILE A N 1
ATOM 732 C CA . ILE A 1 90 ? 15.643 -3.380 -24.079 1.00 85.25 90 ILE A CA 1
ATOM 733 C C . ILE A 1 90 ? 15.156 -3.270 -25.521 1.00 85.25 90 ILE A C 1
ATOM 735 O O . ILE A 1 90 ? 15.084 -4.277 -26.222 1.00 85.25 90 ILE A O 1
ATOM 739 N N . GLU A 1 91 ? 14.817 -2.062 -25.952 1.00 81.69 91 GLU A N 1
ATOM 740 C CA . GLU A 1 91 ? 14.640 -1.769 -27.370 1.00 81.69 91 GLU A CA 1
ATOM 741 C C . GLU A 1 91 ? 16.010 -1.385 -27.936 1.00 81.69 91 GLU A C 1
ATOM 743 O O . GLU A 1 91 ? 16.557 -0.332 -27.607 1.00 81.69 91 GLU A O 1
ATOM 748 N N . GLU A 1 92 ? 16.598 -2.257 -28.757 1.00 67.75 92 GLU A N 1
ATOM 749 C CA . GLU A 1 92 ? 17.724 -1.880 -29.612 1.00 67.75 92 GLU A CA 1
ATOM 750 C C . GLU A 1 92 ? 17.169 -0.995 -30.729 1.00 67.75 92 GLU A C 1
ATOM 752 O O . GLU A 1 92 ? 16.640 -1.474 -31.732 1.00 67.75 92 GLU A O 1
ATOM 757 N N . SER A 1 93 ? 17.231 0.320 -30.537 1.00 57.03 93 SER A N 1
ATOM 758 C CA . SER A 1 93 ? 16.977 1.265 -31.617 1.00 57.03 93 SER A CA 1
ATOM 759 C C . SER A 1 93 ? 18.038 1.046 -32.694 1.00 57.03 93 SER A C 1
ATOM 761 O O . SER A 1 93 ? 19.202 1.389 -32.490 1.00 57.03 93 SER A O 1
ATOM 763 N N . ALA A 1 94 ? 17.641 0.495 -33.840 1.00 56.38 94 ALA A N 1
ATOM 764 C CA . ALA A 1 94 ? 18.507 0.272 -34.998 1.00 56.38 94 ALA A CA 1
ATOM 765 C C . ALA A 1 94 ? 19.027 1.573 -35.662 1.00 56.38 94 ALA A C 1
ATOM 767 O O . ALA A 1 94 ? 19.710 1.503 -36.676 1.00 56.38 94 ALA A O 1
ATOM 768 N N . ASP A 1 95 ? 18.760 2.738 -35.060 1.00 53.69 95 ASP A N 1
ATOM 769 C CA . ASP A 1 95 ? 19.126 4.072 -35.542 1.00 53.69 95 ASP A CA 1
ATOM 770 C C . ASP A 1 95 ? 20.131 4.778 -34.610 1.00 53.69 95 ASP A C 1
ATOM 772 O O . ASP A 1 95 ? 20.055 5.985 -34.382 1.00 53.69 95 ASP A O 1
ATOM 776 N N . SER A 1 96 ? 21.093 4.047 -34.038 1.00 52.50 96 SER A N 1
ATOM 777 C CA . SER A 1 96 ? 22.332 4.692 -33.600 1.00 52.50 96 SER A CA 1
ATOM 778 C C . SER A 1 96 ? 23.263 4.793 -34.806 1.00 52.50 96 SER A C 1
ATOM 780 O O . SER A 1 96 ? 23.926 3.816 -35.166 1.00 52.50 96 SER A O 1
ATOM 782 N N . GLU A 1 97 ? 23.318 5.974 -35.424 1.00 57.25 97 GLU A N 1
ATOM 783 C CA . GLU A 1 97 ? 24.471 6.379 -36.234 1.00 57.25 97 GLU A CA 1
ATOM 784 C C . GLU A 1 97 ? 25.770 6.002 -35.489 1.00 57.25 97 GLU A C 1
ATOM 786 O O . GLU A 1 97 ? 25.803 6.058 -34.251 1.00 57.25 97 GLU A O 1
ATOM 791 N N . PRO A 1 98 ? 26.834 5.569 -36.193 1.00 43.88 98 PRO A N 1
ATOM 792 C CA . PRO A 1 98 ? 28.080 5.196 -35.545 1.00 43.88 98 PRO A CA 1
ATOM 793 C C . PRO A 1 98 ? 28.560 6.386 -34.721 1.00 43.88 98 PRO A C 1
ATOM 795 O O . PRO A 1 98 ? 28.837 7.452 -35.264 1.00 43.88 98 PRO A O 1
ATOM 798 N N . ILE A 1 99 ? 28.639 6.199 -33.404 1.00 54.84 99 ILE A N 1
ATOM 799 C CA . ILE A 1 99 ? 29.257 7.161 -32.500 1.00 54.84 99 ILE A CA 1
ATOM 800 C C . ILE A 1 99 ? 30.695 7.328 -32.994 1.00 54.84 99 ILE A C 1
ATOM 802 O O . ILE A 1 99 ? 31.545 6.462 -32.763 1.00 54.84 99 ILE A O 1
ATOM 806 N N . GLU A 1 100 ? 30.967 8.416 -33.715 1.00 50.16 100 GLU A N 1
ATOM 807 C CA . GLU A 1 100 ? 32.329 8.872 -33.931 1.00 50.16 100 GLU A CA 1
ATOM 808 C C . GLU A 1 100 ? 32.954 9.012 -32.545 1.00 50.16 100 GLU A C 1
ATOM 810 O O . GLU A 1 100 ? 32.477 9.761 -31.691 1.00 50.16 100 GLU A O 1
ATOM 815 N N . LYS A 1 101 ? 33.985 8.202 -32.297 1.00 55.06 101 LYS A N 1
ATOM 816 C CA . LYS A 1 101 ? 34.791 8.243 -31.080 1.00 55.06 101 LYS A CA 1
ATOM 817 C C . LYS A 1 101 ? 35.119 9.703 -30.744 1.00 55.06 101 LYS A C 1
ATOM 819 O O . LYS A 1 101 ? 35.833 10.328 -31.531 1.00 55.06 101 LYS A O 1
ATOM 824 N N . PRO A 1 102 ? 34.738 10.245 -29.574 1.00 42.97 102 PRO A N 1
ATOM 825 C CA . PRO A 1 102 ? 35.460 11.391 -29.066 1.00 42.97 102 PRO A CA 1
ATOM 826 C C . PRO A 1 102 ? 36.857 10.893 -28.684 1.00 42.97 102 PRO A C 1
ATOM 828 O O . PRO A 1 102 ? 37.028 10.020 -27.832 1.00 42.97 102 PRO A O 1
ATOM 831 N N . ALA A 1 103 ? 37.860 11.410 -29.385 1.00 50.09 103 ALA A N 1
ATOM 832 C CA . ALA A 1 103 ? 39.261 11.237 -29.057 1.00 50.09 103 ALA A CA 1
ATOM 833 C C . ALA A 1 103 ? 39.535 11.829 -27.665 1.00 50.09 103 ALA A C 1
ATOM 835 O O . ALA A 1 103 ? 39.708 13.035 -27.532 1.00 50.09 103 ALA A O 1
ATOM 836 N N . ALA A 1 104 ? 39.554 10.990 -26.631 1.00 50.62 104 ALA A N 1
ATOM 837 C CA . ALA A 1 104 ? 40.142 11.305 -25.332 1.00 50.62 104 ALA A CA 1
ATOM 838 C C . ALA A 1 104 ? 40.382 9.999 -24.564 1.00 50.62 104 ALA A C 1
ATOM 840 O O . ALA A 1 104 ? 39.596 9.577 -23.723 1.00 50.62 104 ALA A O 1
ATOM 841 N N . GLU A 1 105 ? 41.498 9.348 -24.881 1.00 50.19 105 GLU A N 1
ATOM 842 C CA . GLU A 1 105 ? 42.064 8.224 -24.121 1.00 50.19 105 GLU A CA 1
ATOM 843 C C . GLU A 1 105 ? 42.778 8.692 -22.834 1.00 50.19 105 GLU A C 1
ATOM 845 O O . GLU A 1 105 ? 43.505 7.950 -22.181 1.00 50.19 105 GLU A O 1
ATOM 850 N N . THR A 1 106 ? 42.568 9.941 -22.440 1.00 52.66 106 THR A N 1
ATOM 851 C CA . THR A 1 106 ? 43.031 10.522 -21.186 1.00 52.66 106 THR A CA 1
ATOM 852 C C . THR A 1 106 ? 41.816 10.684 -20.294 1.00 52.66 106 THR A C 1
ATOM 854 O O . THR A 1 106 ? 40.954 11.491 -20.624 1.00 52.66 106 THR A O 1
ATOM 857 N N . ASP A 1 107 ? 41.722 9.869 -19.240 1.00 56.28 107 ASP A N 1
ATOM 858 C CA . ASP A 1 107 ? 41.439 10.324 -17.860 1.00 56.28 107 ASP 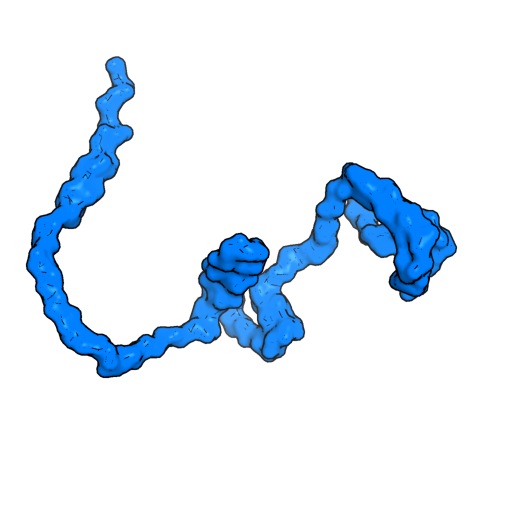A CA 1
ATOM 859 C C . ASP A 1 107 ? 40.839 9.238 -16.940 1.00 56.28 107 ASP A C 1
ATOM 861 O O . ASP A 1 107 ? 40.315 9.516 -15.866 1.00 56.28 107 ASP A O 1
ATOM 865 N N . TYR A 1 108 ? 40.905 7.954 -17.313 1.00 50.75 108 TYR A N 1
ATOM 866 C CA . TYR A 1 108 ? 40.460 6.882 -16.404 1.00 50.75 108 TYR A CA 1
ATOM 867 C C . TYR A 1 108 ? 41.409 6.674 -15.208 1.00 50.75 108 TYR A C 1
ATOM 869 O O . TYR A 1 108 ? 40.992 6.179 -14.160 1.00 50.75 108 TYR A O 1
ATOM 877 N N . LEU A 1 109 ? 42.683 7.058 -15.350 1.00 55.28 109 LEU A N 1
ATOM 878 C CA . LEU A 1 109 ? 43.691 6.925 -14.295 1.00 55.28 109 LEU A CA 1
ATOM 879 C C . LEU A 1 109 ? 43.650 8.074 -13.271 1.00 55.28 109 LEU A C 1
ATOM 881 O O . LEU A 1 109 ? 43.900 7.807 -12.094 1.00 55.28 109 LEU A O 1
ATOM 885 N N . ASP A 1 110 ? 43.245 9.296 -13.639 1.00 55.16 110 ASP A N 1
ATOM 886 C CA . ASP A 1 110 ? 43.107 10.383 -12.651 1.00 55.16 110 ASP A CA 1
ATOM 887 C C . ASP A 1 110 ? 41.881 10.187 -11.755 1.00 55.16 110 ASP A C 1
ATOM 889 O O . ASP A 1 110 ? 41.956 10.434 -10.549 1.00 55.16 110 ASP A O 1
ATOM 893 N N . TYR A 1 111 ? 40.786 9.622 -12.280 1.00 54.62 111 TYR A N 1
ATOM 894 C CA . TYR A 1 111 ? 39.629 9.231 -11.463 1.00 54.62 111 TYR A CA 1
ATOM 895 C C . TYR A 1 111 ? 39.981 8.202 -10.377 1.00 54.62 111 TYR A C 1
ATOM 897 O O . TYR A 1 111 ? 39.407 8.225 -9.283 1.00 54.62 111 TYR A O 1
ATOM 905 N N . LEU A 1 112 ? 40.929 7.303 -10.656 1.00 52.38 112 LEU A N 1
ATOM 906 C CA . LEU A 1 112 ? 41.409 6.319 -9.684 1.00 52.38 112 LEU A CA 1
ATOM 907 C C . LEU A 1 112 ? 42.404 6.936 -8.689 1.00 52.38 112 LEU A C 1
ATOM 909 O O . LEU A 1 112 ? 42.331 6.619 -7.499 1.00 52.38 112 LEU A O 1
ATOM 913 N N . ASN A 1 113 ? 43.256 7.867 -9.130 1.00 55.00 113 ASN A N 1
ATOM 914 C CA . ASN A 1 113 ? 44.193 8.585 -8.259 1.00 55.00 113 ASN A CA 1
ATOM 915 C C . ASN A 1 113 ? 43.511 9.595 -7.320 1.00 55.00 113 ASN A C 1
ATOM 917 O O . ASN A 1 113 ? 44.004 9.840 -6.220 1.00 55.00 113 ASN A O 1
ATOM 921 N N . PHE A 1 114 ? 42.346 10.139 -7.685 1.00 50.47 114 PHE A N 1
ATOM 922 C CA . PHE A 1 114 ? 41.590 11.035 -6.803 1.00 50.47 114 PHE A CA 1
ATOM 923 C C . PHE A 1 114 ? 41.009 10.310 -5.573 1.00 50.47 114 PHE A C 1
ATOM 925 O O . PHE A 1 114 ? 40.795 10.914 -4.520 1.00 50.47 114 PHE A O 1
ATOM 932 N N . ARG A 1 115 ? 40.765 8.994 -5.671 1.00 46.81 115 ARG A N 1
ATOM 933 C CA . ARG A 1 115 ?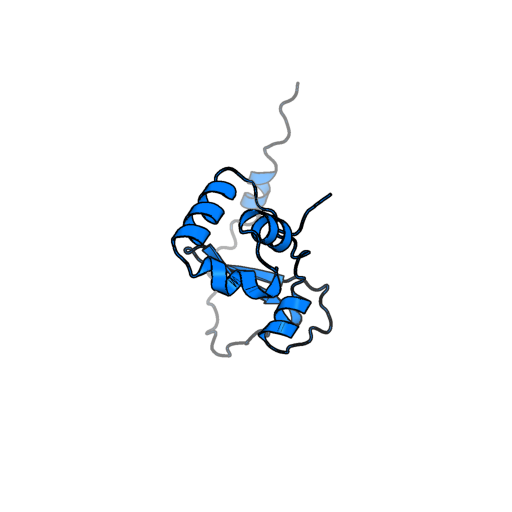 40.129 8.203 -4.601 1.00 46.81 115 ARG A CA 1
ATOM 934 C C . ARG A 1 115 ? 41.101 7.568 -3.607 1.00 46.81 115 ARG A C 1
ATOM 936 O O . ARG A 1 115 ? 40.668 7.190 -2.520 1.00 46.81 115 ARG A O 1
ATOM 943 N N . SER A 1 116 ? 42.383 7.459 -3.942 1.00 49.34 116 SER A N 1
ATOM 944 C CA . SER A 1 116 ? 43.415 6.868 -3.077 1.00 49.34 116 SER A CA 1
ATOM 945 C C . SER A 1 116 ? 44.030 7.859 -2.072 1.00 49.34 116 SER A C 1
ATOM 947 O O . SER A 1 116 ? 44.753 7.438 -1.174 1.00 49.34 116 SER A O 1
ATOM 949 N N . GLY A 1 117 ? 43.701 9.156 -2.149 1.00 48.38 117 GLY A N 1
ATOM 950 C CA . GLY A 1 117 ? 44.287 10.216 -1.311 1.00 48.38 117 GLY A CA 1
ATOM 951 C C . GLY A 1 117 ? 43.715 10.410 0.105 1.00 48.38 117 GLY A C 1
ATOM 952 O O . GLY A 1 117 ? 44.194 11.284 0.817 1.00 48.38 117 GLY A O 1
ATOM 953 N N . TRP A 1 118 ? 42.718 9.631 0.549 1.00 47.19 118 TRP A N 1
ATOM 954 C CA . TRP A 1 118 ? 42.066 9.810 1.868 1.00 47.19 118 TRP A CA 1
ATOM 955 C C . TRP A 1 118 ? 42.400 8.727 2.909 1.00 47.19 118 TRP A C 1
ATOM 957 O O . TRP A 1 118 ? 41.636 8.494 3.845 1.00 47.19 118 TRP A O 1
ATOM 967 N N . GLN A 1 119 ? 43.555 8.072 2.795 1.00 47.91 119 GLN A N 1
ATOM 968 C CA . GLN A 1 119 ? 44.081 7.209 3.857 1.00 47.91 119 GLN A CA 1
ATOM 969 C C . GLN A 1 119 ? 45.563 7.485 4.103 1.00 47.91 119 GLN A C 1
ATOM 971 O O . GLN A 1 119 ? 46.409 6.736 3.631 1.00 47.91 119 GLN A O 1
ATOM 976 N N . SER A 1 120 ? 45.888 8.552 4.843 1.00 45.97 120 SER A N 1
ATOM 977 C CA . SER A 1 120 ? 47.009 8.570 5.808 1.00 45.97 120 SER A CA 1
ATOM 978 C C . SER A 1 120 ? 47.197 9.953 6.438 1.00 45.97 120 SER A C 1
ATOM 980 O O . SER A 1 120 ? 47.991 10.771 5.985 1.00 45.97 120 SER A O 1
ATOM 982 N N . THR A 1 121 ? 46.504 10.209 7.549 1.00 40.16 121 THR A N 1
ATOM 983 C CA . THR A 1 121 ? 47.045 11.076 8.612 1.00 40.16 121 THR A CA 1
ATOM 984 C C . THR A 1 121 ? 46.418 10.692 9.950 1.00 40.16 121 THR A C 1
ATOM 986 O O . THR A 1 121 ? 45.446 11.275 10.417 1.00 40.16 121 THR A O 1
ATOM 989 N N . LEU A 1 122 ? 46.958 9.628 10.536 1.00 37.56 122 LEU A N 1
ATOM 990 C CA . LEU A 1 122 ? 46.852 9.321 11.958 1.00 37.56 122 LEU A CA 1
ATOM 991 C C . LEU A 1 122 ? 48.250 8.884 12.385 1.00 37.56 122 LEU A C 1
ATOM 993 O O . LEU A 1 122 ? 48.589 7.716 12.230 1.00 37.56 122 LEU A O 1
ATOM 997 N N . TYR A 1 123 ? 49.057 9.856 12.800 1.00 40.56 123 TYR A N 1
ATOM 998 C CA . TYR A 1 123 ? 50.077 9.768 13.845 1.00 40.56 123 TYR A CA 1
ATOM 999 C C . TYR A 1 123 ? 50.394 11.186 14.313 1.00 40.56 123 TYR A C 1
ATOM 1001 O O . TYR A 1 123 ? 50.554 12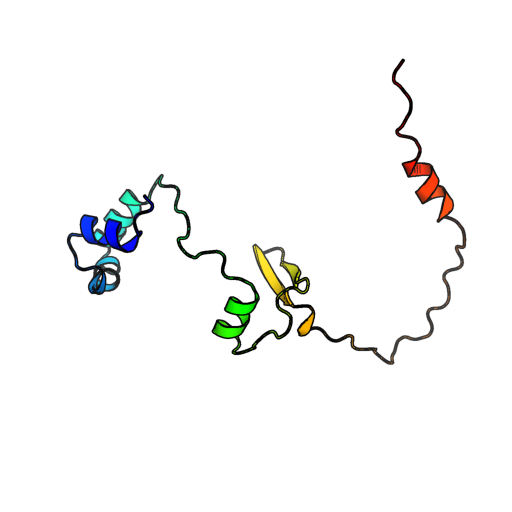.062 13.433 1.00 40.56 123 TYR A O 1
#

Organism: NCBI:txid157864

Sequence (123 aa):
MVLPLTAALSKLLNCKPENLAEYLNNPEAGNKANAYLSGKKLKTTYQEVKVHQYFYIKHRIRLLYPQLKCIVEYHNKGHCKYYPLELLAIEESADSEPIEKPAAETDYLDYLNFRSGWQSTLY

pLDDT: mean 72.59, std 15.52, range [37.56, 89.38]

Foldseek 3Di:
DDDDLLVVLCVQQVHDSVCSVVQCVDPVSVVSSVVVCPPDDDDDPPDPCQPQNVCCVPVVDHDPCSVADWDWDQDPVRDIDIHGPSRDDDDPPPPDDPPPDPPDPDDPVVVVVVPVPPPDDDD

Secondary structure (DSSP, 8-state):
----HHHHHHHHTTS-GGGHHHHHTSHHHHHHHHHHHTT------S----HHHHHHHHH----S-TTS-EEEEEPTTS-EEEEEGGG------TT------------HHHHHHTTSTTS----

InterPro domains:
  IPR036085 PAZ domain superfamily [SSF101690] (9-92)